Protein AF-A0A7V5DCH0-F1 (afdb_monomer)

Radius of gyration: 16.65 Å; Cα contacts (8 Å, |Δi|>4): 60; chains: 1; bounding box: 46×14×52 Å

Nearest PDB structures (foldseek):
  2v6y-assembly1_A  TM=8.852E-01  e=2.722E-02  Saccharolobus solfataricus
  2w2u-assembly1_A  TM=8.962E-01  e=5.473E-02  Sulfolobus acidocaldarius
  2w2u-assembly2_B  TM=8.951E-01  e=6.149E-02  Sulfolobus acidocaldarius
  4zey-assembly1_A  TM=8.28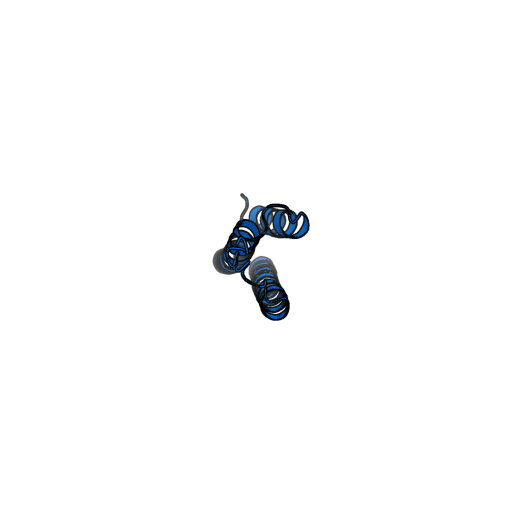3E-01  e=3.737E-01  Homo sapiens
  8uc6-assembly2_B  TM=8.506E-01  e=1.907E+00  Homo sapiens

Structure (mmCIF, N/CA/C/O backbone):
data_AF-A0A7V5DCH0-F1
#
_entry.id   AF-A0A7V5DCH0-F1
#
loop_
_atom_site.group_PDB
_atom_site.id
_atom_site.type_symbol
_atom_site.label_atom_id
_atom_site.label_alt_id
_atom_site.label_co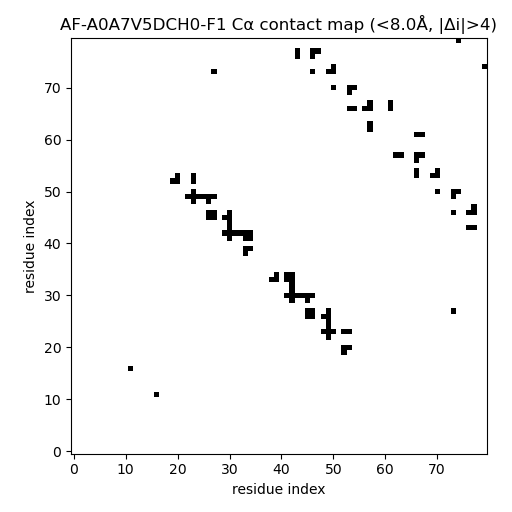mp_id
_atom_site.label_asym_id
_atom_site.label_entity_id
_atom_site.label_seq_id
_atom_site.pdbx_PDB_ins_code
_atom_site.Cartn_x
_atom_site.Cartn_y
_atom_site.Cartn_z
_atom_site.occupancy
_atom_site.B_iso_or_equiv
_atom_site.auth_seq_id
_atom_site.auth_comp_id
_atom_site.auth_asym_id
_atom_site.auth_atom_id
_atom_site.pdbx_PDB_model_num
ATOM 1 N N . MET A 1 1 ? 33.670 9.467 -38.717 1.00 44.53 1 MET A N 1
ATOM 2 C CA . MET A 1 1 ? 33.576 8.438 -37.656 1.00 44.53 1 MET A CA 1
ATOM 3 C C . MET A 1 1 ? 32.266 8.629 -36.899 1.00 44.53 1 MET A C 1
ATOM 5 O O . MET A 1 1 ? 32.090 9.666 -36.280 1.00 44.53 1 MET A O 1
ATOM 9 N N . ARG A 1 2 ? 31.322 7.683 -36.985 1.00 55.09 2 ARG A N 1
ATOM 10 C CA . ARG A 1 2 ? 30.143 7.627 -36.103 1.00 55.09 2 ARG A CA 1
ATOM 11 C C . ARG A 1 2 ? 30.382 6.531 -35.066 1.00 55.09 2 ARG A C 1
ATOM 13 O O . ARG A 1 2 ? 30.598 5.389 -35.460 1.00 55.09 2 ARG A O 1
ATOM 20 N N . ARG A 1 3 ? 30.304 6.861 -33.777 1.00 45.09 3 ARG A N 1
ATOM 21 C CA . ARG A 1 3 ? 29.797 5.961 -32.729 1.00 45.09 3 ARG A CA 1
ATOM 22 C C . ARG A 1 3 ? 29.394 6.804 -31.514 1.00 45.09 3 ARG A C 1
ATOM 24 O O . ARG A 1 3 ? 30.234 7.445 -30.906 1.00 45.09 3 ARG A O 1
ATOM 31 N N . VAL A 1 4 ? 28.098 7.101 -31.438 1.00 48.62 4 VAL A N 1
ATOM 32 C CA . VAL A 1 4 ? 27.116 6.502 -30.510 1.00 48.62 4 VAL A CA 1
ATOM 33 C C . VAL A 1 4 ? 27.119 7.268 -29.192 1.00 48.62 4 VAL A C 1
ATOM 35 O O . VAL A 1 4 ? 28.008 7.120 -28.359 1.00 48.62 4 VAL A O 1
ATOM 38 N N . GLY A 1 5 ? 26.099 8.119 -29.048 1.00 43.12 5 GLY A N 1
ATOM 39 C CA . GLY A 1 5 ? 25.758 8.740 -27.782 1.00 43.12 5 GLY A CA 1
ATOM 40 C C . GLY A 1 5 ? 25.532 7.654 -26.741 1.00 43.12 5 GLY A C 1
ATOM 41 O O . GLY A 1 5 ? 24.841 6.667 -26.992 1.00 43.12 5 GLY A O 1
ATOM 42 N N . ARG A 1 6 ? 26.142 7.831 -25.572 1.00 52.62 6 ARG A N 1
ATOM 43 C CA . ARG A 1 6 ? 25.762 7.095 -24.372 1.00 52.62 6 ARG A CA 1
ATOM 44 C C . ARG A 1 6 ? 24.349 7.531 -23.996 1.00 52.62 6 ARG A C 1
ATOM 46 O O . ARG A 1 6 ? 24.164 8.424 -23.177 1.00 52.62 6 ARG A O 1
ATOM 53 N N . SER A 1 7 ? 23.354 6.894 -24.598 1.00 44.16 7 SER A N 1
ATOM 54 C CA . SER A 1 7 ? 22.026 6.771 -24.011 1.00 44.16 7 SER A CA 1
ATOM 55 C C . SER A 1 7 ? 22.183 5.853 -22.802 1.00 44.16 7 SER A C 1
ATOM 57 O O . SER A 1 7 ? 22.007 4.641 -22.892 1.00 44.16 7 SER A O 1
ATOM 59 N N . GLY A 1 8 ? 22.640 6.427 -21.689 1.00 41.66 8 GLY A N 1
ATOM 60 C CA . GLY A 1 8 ? 22.608 5.772 -20.394 1.00 41.66 8 GLY A CA 1
ATOM 61 C C . GLY A 1 8 ? 21.151 5.638 -19.989 1.00 41.66 8 GLY A C 1
ATOM 62 O O . GLY A 1 8 ? 20.606 6.523 -19.340 1.00 41.66 8 GLY A O 1
ATOM 63 N N . PHE A 1 9 ? 20.499 4.562 -20.422 1.00 54.09 9 PHE A N 1
ATOM 64 C CA . PHE A 1 9 ? 19.277 4.118 -19.774 1.00 54.09 9 PHE A CA 1
ATOM 65 C C . PHE A 1 9 ? 19.628 3.907 -18.297 1.00 54.09 9 PHE A C 1
ATOM 67 O O . PHE A 1 9 ? 20.594 3.185 -18.028 1.00 54.09 9 PHE A O 1
ATOM 74 N N . PRO A 1 10 ? 18.931 4.539 -17.337 1.00 52.09 10 PRO A N 1
ATOM 75 C CA . PRO A 1 10 ? 19.153 4.215 -15.941 1.00 52.09 10 PRO A CA 1
ATOM 76 C C . PRO A 1 10 ? 18.825 2.732 -15.790 1.00 52.09 10 PRO A C 1
ATOM 78 O O . PRO A 1 10 ? 17.693 2.311 -16.036 1.00 52.09 10 PRO A O 1
ATOM 81 N N . ALA A 1 11 ? 19.843 1.930 -15.482 1.00 49.88 11 ALA A N 1
ATOM 82 C CA . ALA A 1 11 ? 19.663 0.528 -15.166 1.00 49.88 11 ALA A CA 1
ATOM 83 C C . ALA A 1 11 ? 18.701 0.474 -13.977 1.00 49.88 11 ALA A C 1
ATOM 85 O O . ALA A 1 11 ? 19.048 0.878 -12.867 1.00 49.88 11 ALA A O 1
ATOM 86 N N . LYS A 1 12 ? 17.457 0.069 -14.242 1.00 60.84 12 LYS A N 1
ATOM 87 C CA . LYS A 1 12 ? 16.445 -0.154 -13.216 1.00 60.84 12 LYS A CA 1
ATOM 88 C C . LYS A 1 12 ? 17.006 -1.226 -12.304 1.00 60.84 12 LYS A C 1
ATOM 90 O O . LYS A 1 12 ? 17.166 -2.358 -12.744 1.00 60.84 12 LYS A O 1
ATOM 95 N N . ASN A 1 13 ? 17.412 -0.843 -11.099 1.00 63.91 13 ASN A N 1
ATOM 96 C CA . ASN A 1 13 ? 18.070 -1.761 -10.187 1.00 63.91 13 ASN A CA 1
ATOM 97 C C . ASN A 1 13 ? 16.977 -2.672 -9.600 1.00 63.91 13 ASN A C 1
ATOM 99 O O . ASN A 1 13 ? 16.172 -2.187 -8.799 1.00 63.91 13 ASN A O 1
ATOM 103 N N . PRO A 1 14 ? 16.878 -3.946 -10.017 1.00 61.72 14 PRO A N 1
ATOM 104 C CA . PRO A 1 14 ? 15.717 -4.785 -9.710 1.00 61.72 14 PRO A CA 1
ATOM 105 C C . PRO A 1 14 ? 15.583 -5.058 -8.205 1.00 61.72 14 PRO A C 1
ATOM 107 O O . PRO A 1 14 ? 14.473 -5.184 -7.683 1.00 61.72 14 PRO A O 1
ATOM 110 N N . ASP A 1 15 ? 16.700 -5.032 -7.478 1.00 68.38 15 ASP A N 1
ATOM 111 C CA . ASP A 1 15 ? 16.724 -5.108 -6.017 1.00 68.38 15 ASP A CA 1
ATOM 112 C C . ASP A 1 15 ? 16.042 -3.889 -5.380 1.00 68.38 15 ASP A C 1
ATOM 114 O O . ASP A 1 15 ? 15.250 -4.024 -4.454 1.00 68.38 15 ASP A O 1
ATOM 118 N N . SER A 1 16 ? 16.256 -2.688 -5.925 1.00 77.50 16 SER A N 1
ATOM 119 C CA . SER A 1 16 ? 15.572 -1.481 -5.448 1.00 77.50 16 SER A CA 1
ATOM 120 C C . SER A 1 16 ? 14.077 -1.511 -5.776 1.00 77.50 16 SER A C 1
ATOM 122 O O . SER A 1 16 ? 13.260 -1.136 -4.935 1.00 77.50 16 SER A O 1
ATOM 124 N N . GLU A 1 17 ? 13.695 -2.016 -6.953 1.00 76.31 17 GLU A N 1
ATOM 125 C CA . GLU A 1 17 ? 12.282 -2.131 -7.332 1.00 76.31 17 GLU A CA 1
ATOM 126 C C . GLU A 1 17 ? 11.518 -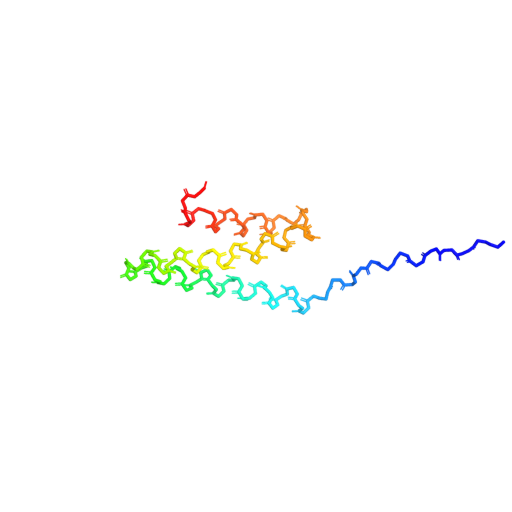3.143 -6.469 1.00 76.31 17 GLU A C 1
ATOM 128 O O . GLU A 1 17 ? 10.373 -2.887 -6.082 1.00 76.31 17 GLU A O 1
ATOM 133 N N . SER A 1 18 ? 12.136 -4.286 -6.161 1.00 84.38 18 SER A N 1
ATOM 134 C CA . SER A 1 18 ? 11.540 -5.303 -5.290 1.00 84.38 18 SER A CA 1
ATOM 135 C C . SER A 1 18 ? 11.414 -4.811 -3.846 1.00 84.38 18 SER A C 1
ATOM 137 O O . SER A 1 18 ? 10.351 -4.986 -3.245 1.00 84.38 18 SER A O 1
ATOM 139 N N . LEU A 1 19 ? 12.423 -4.102 -3.325 1.00 89.19 19 LEU A N 1
ATOM 140 C CA . LEU A 1 19 ? 12.375 -3.470 -2.003 1.00 89.19 19 LEU A CA 1
ATOM 141 C C . LEU A 1 19 ? 11.273 -2.410 -1.905 1.00 89.19 19 LEU A C 1
ATOM 143 O O . LEU A 1 19 ? 10.487 -2.431 -0.959 1.00 89.19 19 LEU A O 1
ATOM 147 N N . GLN A 1 20 ? 11.155 -1.523 -2.898 1.00 91.56 20 GLN A N 1
ATOM 148 C CA . GLN A 1 20 ? 10.084 -0.521 -2.921 1.00 91.56 20 GLN A CA 1
ATOM 149 C C . GLN A 1 20 ? 8.700 -1.172 -2.988 1.00 91.56 20 GLN A C 1
ATOM 151 O O . GLN A 1 20 ? 7.777 -0.724 -2.308 1.00 91.56 20 GLN A O 1
ATOM 156 N N . ARG A 1 21 ? 8.544 -2.258 -3.763 1.00 90.56 21 ARG A N 1
ATOM 157 C CA . ARG A 1 21 ? 7.284 -3.014 -3.782 1.00 90.56 21 ARG A CA 1
ATOM 158 C C . ARG A 1 21 ? 6.972 -3.620 -2.419 1.00 90.56 21 ARG A C 1
ATOM 160 O O . ARG A 1 21 ? 5.840 -3.517 -1.958 1.00 90.56 21 ARG A O 1
ATOM 167 N N . GLY A 1 22 ? 7.962 -4.249 -1.791 1.00 95.62 22 GLY A N 1
ATOM 168 C CA . GLY A 1 22 ? 7.818 -4.831 -0.459 1.00 95.62 22 GLY A CA 1
ATOM 169 C C . GLY A 1 22 ? 7.387 -3.790 0.572 1.00 95.62 22 GLY A C 1
ATOM 170 O O . GLY A 1 22 ? 6.468 -4.048 1.350 1.00 95.62 22 GLY A O 1
ATOM 171 N N . LEU A 1 23 ? 7.979 -2.593 0.523 1.00 96.56 23 LEU A N 1
ATOM 172 C CA . LEU A 1 23 ? 7.609 -1.475 1.389 1.00 96.56 23 LEU A CA 1
ATOM 173 C C . LEU A 1 23 ? 6.163 -1.015 1.150 1.00 96.56 23 LEU A C 1
ATOM 175 O O . LEU A 1 23 ? 5.395 -0.922 2.103 1.00 96.56 23 LEU A O 1
ATOM 179 N N . ALA A 1 24 ? 5.764 -0.803 -0.107 1.00 97.50 24 ALA A N 1
ATOM 180 C CA . ALA A 1 24 ? 4.398 -0.395 -0.443 1.00 97.50 24 ALA A CA 1
ATOM 181 C C . ALA A 1 24 ? 3.349 -1.427 0.007 1.00 97.50 24 ALA A C 1
ATOM 183 O O . ALA A 1 24 ? 2.334 -1.071 0.600 1.00 97.50 24 ALA A O 1
ATOM 184 N N . ILE A 1 25 ? 3.621 -2.722 -0.191 1.00 97.44 25 ILE A N 1
ATOM 185 C CA . ILE A 1 25 ? 2.745 -3.802 0.290 1.00 97.44 25 ILE A CA 1
ATOM 186 C C . ILE A 1 25 ? 2.679 -3.821 1.820 1.00 97.44 25 ILE A C 1
ATOM 188 O O . ILE A 1 25 ? 1.629 -4.124 2.383 1.00 97.44 25 ILE A O 1
ATOM 192 N N . SER A 1 26 ? 3.785 -3.521 2.501 1.00 98.38 26 SER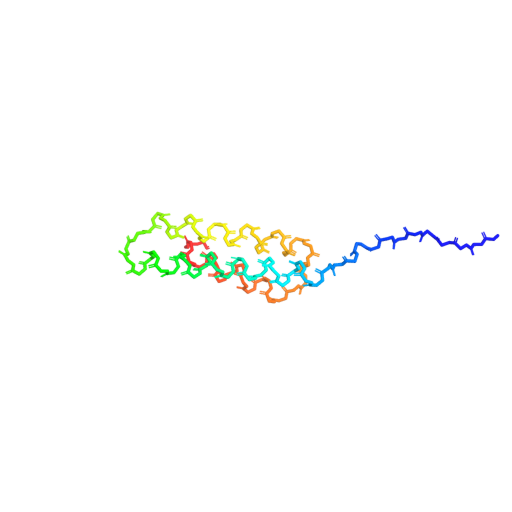 A N 1
ATOM 193 C CA . SER A 1 26 ? 3.815 -3.473 3.966 1.00 98.38 26 SER A CA 1
ATOM 194 C C . SER A 1 26 ? 2.931 -2.344 4.493 1.00 98.38 26 SER A C 1
ATOM 196 O O . SER A 1 26 ? 2.127 -2.585 5.388 1.00 98.38 26 SER A O 1
ATOM 198 N N . TRP A 1 27 ? 2.995 -1.162 3.875 1.00 98.62 27 TRP A N 1
ATOM 199 C CA . TRP A 1 27 ? 2.079 -0.060 4.171 1.00 98.62 27 TRP A CA 1
ATOM 200 C C . TRP A 1 27 ? 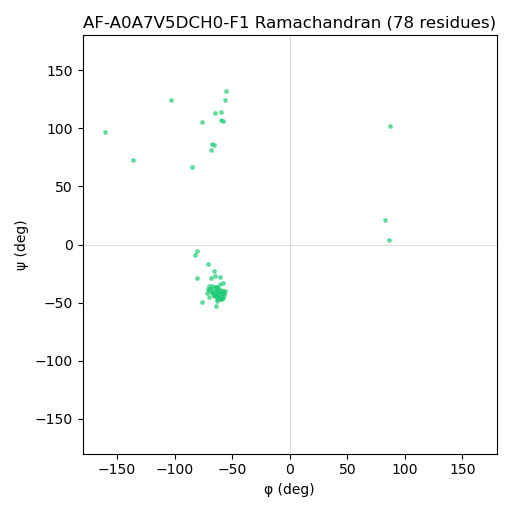0.619 -0.418 3.892 1.00 98.62 27 TRP A C 1
ATOM 202 O O . TRP A 1 27 ? -0.228 -0.214 4.755 1.00 98.62 27 TRP A O 1
ATOM 212 N N . LEU A 1 28 ? 0.324 -1.040 2.747 1.00 98.19 28 LEU A N 1
ATOM 213 C CA . LEU A 1 28 ? -1.034 -1.479 2.415 1.00 98.19 28 LEU A CA 1
ATOM 214 C C . LEU A 1 28 ? -1.604 -2.430 3.481 1.00 98.19 28 LEU A C 1
ATOM 216 O O . LEU A 1 28 ? -2.746 -2.281 3.905 1.00 98.19 28 LEU A O 1
ATOM 220 N N . LYS A 1 29 ? -0.790 -3.385 3.950 1.00 98.44 29 LYS A N 1
ATOM 221 C CA . LYS A 1 29 ? -1.180 -4.336 5.001 1.00 98.44 29 LYS A CA 1
ATOM 222 C C . LYS A 1 29 ? -1.373 -3.675 6.363 1.00 98.44 29 LYS A C 1
ATOM 224 O O . LYS A 1 29 ? -2.250 -4.113 7.099 1.00 98.44 29 LYS A O 1
ATOM 229 N N . LEU A 1 30 ? -0.566 -2.669 6.703 1.00 98.69 30 LEU A N 1
ATOM 230 C CA . LEU A 1 30 ? -0.767 -1.877 7.919 1.00 98.69 30 LEU A CA 1
ATOM 231 C C . LEU A 1 30 ? -2.079 -1.097 7.839 1.00 98.69 30 LEU A C 1
ATOM 233 O O . LEU A 1 30 ? -2.853 -1.138 8.786 1.00 98.69 30 LEU A O 1
ATOM 237 N N . GLY A 1 31 ? -2.386 -0.486 6.692 1.00 98.56 31 GLY A N 1
ATOM 238 C CA . GLY A 1 31 ? -3.671 0.181 6.501 1.00 98.56 31 GLY A CA 1
ATOM 239 C C . GLY A 1 31 ? -4.854 -0.783 6.610 1.00 98.56 31 GLY A C 1
ATOM 240 O O . GLY A 1 31 ? -5.785 -0.536 7.367 1.00 98.56 31 GLY A O 1
ATOM 241 N N . ASP A 1 32 ? -4.767 -1.949 5.961 1.00 98.56 32 ASP A N 1
ATOM 242 C CA . ASP A 1 32 ? -5.780 -3.009 6.079 1.00 98.56 32 ASP A CA 1
ATOM 243 C C . ASP A 1 32 ? -5.930 -3.527 7.528 1.00 98.56 32 ASP A C 1
ATOM 245 O O . ASP A 1 32 ? -6.995 -4.024 7.895 1.00 98.56 32 ASP A O 1
ATOM 249 N N . LEU A 1 33 ? -4.878 -3.452 8.352 1.00 98.69 33 LEU A N 1
ATOM 250 C CA . LEU A 1 33 ? -4.913 -3.838 9.763 1.00 98.69 33 LEU A CA 1
ATOM 251 C C . LEU A 1 33 ? -5.607 -2.774 10.624 1.00 98.69 33 LEU A C 1
ATOM 253 O O . LEU A 1 33 ? -6.512 -3.120 11.382 1.00 98.69 33 LEU A O 1
ATOM 257 N N . GLU A 1 34 ? -5.224 -1.505 10.488 1.00 98.62 34 GLU A N 1
ATOM 258 C CA . GLU A 1 34 ? -5.860 -0.381 11.193 1.00 98.62 34 GLU A CA 1
ATOM 259 C C . GLU A 1 34 ? -7.347 -0.267 10.831 1.00 98.62 34 GLU A C 1
ATOM 261 O O . GLU A 1 34 ? -8.197 -0.092 11.705 1.00 98.62 34 GLU A O 1
ATOM 266 N N . ASP A 1 35 ? -7.689 -0.493 9.559 1.00 98.31 35 ASP A N 1
ATOM 267 C CA . ASP A 1 35 ? -9.070 -0.492 9.078 1.00 98.31 35 ASP A CA 1
ATOM 268 C C . ASP A 1 35 ? -9.940 -1.532 9.796 1.00 98.31 35 ASP A C 1
ATOM 270 O O . ASP A 1 35 ? -11.075 -1.245 10.189 1.00 98.31 35 ASP A O 1
ATOM 274 N N . ARG A 1 36 ? -9.381 -2.731 10.021 1.00 98.31 36 ARG A N 1
ATOM 275 C CA . ARG A 1 36 ? -10.031 -3.817 10.772 1.00 98.31 36 ARG A CA 1
ATOM 276 C C . ARG A 1 36 ? -10.183 -3.497 12.254 1.00 98.31 36 ARG A C 1
ATOM 278 O O . ARG A 1 36 ? -11.123 -3.995 12.869 1.00 98.31 36 ARG A O 1
ATOM 285 N N . PHE A 1 37 ? -9.286 -2.691 12.818 1.00 98.19 37 PHE A N 1
ATOM 286 C CA . PHE A 1 37 ? -9.405 -2.183 14.185 1.00 98.19 37 PHE A CA 1
ATOM 287 C C . PHE A 1 37 ? -10.344 -0.973 14.301 1.00 98.19 37 PHE A C 1
ATOM 289 O O . PHE A 1 37 ? -10.660 -0.565 15.414 1.00 98.19 37 PHE A O 1
ATOM 296 N N . GLY A 1 38 ? -10.847 -0.445 13.180 1.00 98.12 38 GLY A N 1
ATOM 297 C CA . GLY A 1 38 ? -11.734 0.719 13.148 1.00 98.12 38 GLY A CA 1
ATOM 298 C C . GLY A 1 38 ? -10.999 2.063 13.119 1.00 98.12 38 GLY A C 1
ATOM 299 O O . GLY A 1 38 ? -11.647 3.107 13.101 1.00 98.12 38 GLY A O 1
ATOM 300 N N . GLU A 1 39 ? -9.670 2.054 13.044 1.00 98.50 39 GLU A N 1
ATOM 301 C CA . GLU A 1 39 ? -8.810 3.239 13.033 1.00 98.50 39 GLU A CA 1
ATOM 302 C C . GLU A 1 39 ? -8.675 3.796 11.604 1.00 98.50 39 GLU A C 1
ATOM 304 O O . GLU A 1 39 ? -7.612 3.749 10.982 1.00 98.50 39 GLU A O 1
ATOM 309 N N . LYS A 1 40 ? -9.785 4.302 11.051 1.00 97.69 40 LYS A N 1
ATOM 310 C CA . LYS A 1 40 ? -9.885 4.703 9.633 1.00 97.69 40 LYS A CA 1
ATOM 311 C C . LYS A 1 40 ? -8.863 5.765 9.217 1.00 97.69 40 LYS A C 1
ATOM 313 O O . LYS A 1 40 ? -8.283 5.644 8.146 1.00 97.69 40 LYS A O 1
ATOM 318 N N . GLU A 1 41 ? -8.596 6.754 10.069 1.00 98.06 41 GLU A N 1
ATOM 319 C CA . GLU A 1 41 ? -7.619 7.816 9.779 1.00 98.06 41 GLU A CA 1
ATOM 320 C C . GLU A 1 41 ? -6.197 7.252 9.627 1.00 98.06 41 GLU A C 1
ATOM 322 O O . GLU A 1 41 ? -5.495 7.563 8.666 1.00 98.06 41 GLU A O 1
ATOM 327 N N . LYS A 1 42 ? -5.791 6.337 10.517 1.00 98.25 42 LYS A N 1
ATOM 328 C CA . LYS A 1 42 ? -4.486 5.664 10.411 1.00 98.25 42 LYS A CA 1
ATOM 329 C C . LYS A 1 42 ? -4.415 4.760 9.185 1.00 98.25 42 LYS A C 1
ATOM 331 O O . LYS A 1 42 ? -3.369 4.674 8.541 1.00 98.25 42 LYS A O 1
ATOM 336 N N . ALA A 1 43 ? -5.519 4.086 8.859 1.00 98.69 43 ALA A N 1
ATOM 337 C CA . ALA A 1 43 ? -5.598 3.261 7.663 1.00 98.69 43 ALA A CA 1
ATOM 338 C C . ALA A 1 43 ? -5.361 4.089 6.394 1.00 98.69 43 ALA A C 1
ATOM 340 O O . ALA A 1 43 ? -4.535 3.720 5.556 1.00 98.69 43 ALA A O 1
ATOM 341 N N . GLU A 1 44 ? -6.026 5.240 6.305 1.00 98.56 44 GLU A N 1
ATOM 342 C CA . GLU A 1 44 ? -5.896 6.201 5.213 1.00 98.56 44 GLU A CA 1
ATOM 343 C C . GLU A 1 44 ? -4.455 6.704 5.063 1.00 98.56 44 GLU A C 1
ATOM 345 O O . GLU A 1 44 ? -3.907 6.683 3.956 1.00 98.56 44 GLU A O 1
ATOM 350 N N . ASP A 1 45 ? -3.801 7.066 6.169 1.00 98.62 45 ASP A N 1
ATOM 351 C CA . ASP A 1 45 ? -2.397 7.486 6.164 1.00 98.62 45 ASP A CA 1
ATOM 352 C C . ASP A 1 45 ? -1.477 6.400 5.593 1.00 98.62 45 ASP A C 1
ATOM 354 O O . ASP A 1 45 ? -0.646 6.676 4.719 1.00 98.62 45 ASP A O 1
ATOM 358 N N . TYR A 1 46 ? -1.644 5.147 6.023 1.00 98.81 46 TYR A N 1
ATOM 359 C CA . TYR A 1 46 ? -0.841 4.035 5.517 1.00 98.81 46 TYR A CA 1
ATOM 360 C C . TYR A 1 46 ? -1.125 3.711 4.050 1.00 98.81 46 TYR A C 1
ATOM 362 O O . TYR A 1 46 ? -0.186 3.497 3.274 1.00 98.81 46 TYR A O 1
ATOM 370 N N . TRP A 1 47 ? -2.386 3.724 3.623 1.00 98.69 47 TRP A N 1
ATOM 371 C CA . TRP A 1 47 ? -2.724 3.530 2.214 1.00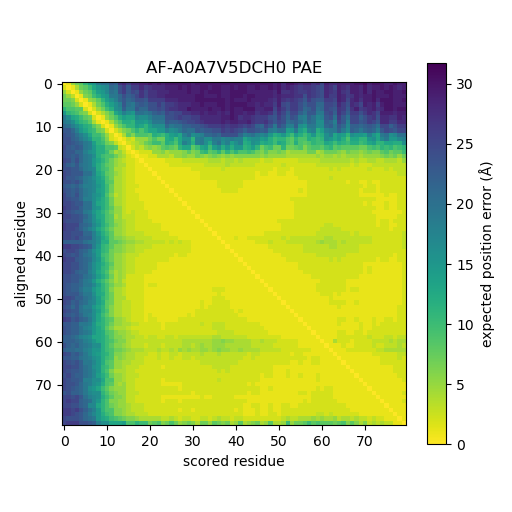 98.69 47 TRP A CA 1
ATOM 372 C C . TRP A 1 47 ? -2.158 4.643 1.328 1.00 98.69 47 TRP A C 1
ATOM 374 O O . TRP A 1 47 ? -1.651 4.341 0.246 1.00 98.69 47 TRP A O 1
ATOM 384 N N . ARG A 1 48 ? -2.121 5.899 1.795 1.00 98.69 48 ARG A N 1
ATOM 385 C CA . ARG A 1 48 ? -1.454 6.998 1.072 1.00 98.69 48 ARG A CA 1
ATOM 386 C C . ARG A 1 48 ? 0.048 6.781 0.913 1.00 98.69 48 ARG A C 1
ATOM 388 O O . ARG A 1 48 ? 0.578 7.037 -0.169 1.00 98.69 48 ARG A O 1
ATOM 395 N N . GLN A 1 49 ? 0.735 6.268 1.938 1.00 98.62 49 GLN A N 1
ATOM 396 C CA . GLN A 1 49 ? 2.159 5.918 1.816 1.00 98.62 49 GLN A CA 1
ATOM 397 C C . GLN A 1 49 ? 2.384 4.812 0.772 1.00 98.62 49 GLN A C 1
ATOM 399 O O . GLN A 1 49 ? 3.323 4.891 -0.024 1.00 98.62 49 GLN A O 1
ATOM 404 N N . ALA A 1 50 ? 1.513 3.797 0.736 1.00 98.50 50 ALA A N 1
ATOM 405 C CA . ALA A 1 50 ? 1.565 2.752 -0.287 1.00 98.50 50 ALA A CA 1
ATOM 406 C C . ALA A 1 50 ? 1.321 3.321 -1.696 1.00 98.50 50 ALA A C 1
ATOM 408 O O . ALA A 1 50 ? 2.096 3.038 -2.616 1.00 98.50 50 ALA A O 1
ATOM 409 N N . LEU A 1 51 ? 0.285 4.155 -1.849 1.00 98.50 51 LEU A N 1
ATOM 410 C CA . LEU A 1 51 ? -0.107 4.758 -3.122 1.00 98.50 51 LEU A CA 1
ATOM 411 C C . LEU A 1 51 ? 1.022 5.610 -3.707 1.00 98.50 51 LEU A C 1
ATOM 413 O O . LEU A 1 51 ? 1.385 5.412 -4.864 1.00 98.50 51 LEU A O 1
ATOM 417 N N . ALA A 1 52 ? 1.646 6.470 -2.897 1.00 98.19 52 ALA A N 1
ATOM 418 C CA . ALA A 1 52 ? 2.744 7.328 -3.339 1.00 98.19 52 ALA A CA 1
ATOM 419 C C . ALA A 1 52 ? 3.915 6.525 -3.940 1.00 98.19 52 ALA A C 1
ATOM 421 O O . ALA A 1 52 ? 4.485 6.908 -4.965 1.00 98.19 52 ALA A O 1
ATOM 422 N N . ILE A 1 53 ? 4.257 5.375 -3.345 1.00 96.62 53 ILE A N 1
ATOM 423 C CA . ILE A 1 53 ? 5.315 4.499 -3.869 1.00 96.62 53 ILE A CA 1
ATOM 424 C C . ILE A 1 53 ? 4.873 3.837 -5.180 1.00 96.62 53 ILE A C 1
ATOM 426 O O . ILE A 1 53 ? 5.655 3.783 -6.135 1.00 96.62 53 ILE A O 1
ATOM 430 N N . PHE A 1 54 ? 3.645 3.317 -5.248 1.00 97.62 54 PHE A N 1
ATOM 431 C CA . PHE A 1 54 ? 3.146 2.680 -6.466 1.00 97.62 54 PHE A CA 1
ATOM 432 C C . PHE A 1 54 ? 3.030 3.668 -7.633 1.00 97.62 54 PHE A C 1
ATOM 434 O O . PHE A 1 54 ? 3.459 3.332 -8.738 1.00 97.62 54 PHE A O 1
ATOM 441 N N . GLU A 1 55 ? 2.555 4.891 -7.394 1.00 97.19 55 GLU A N 1
ATOM 442 C CA . GLU A 1 55 ? 2.462 5.949 -8.406 1.00 97.1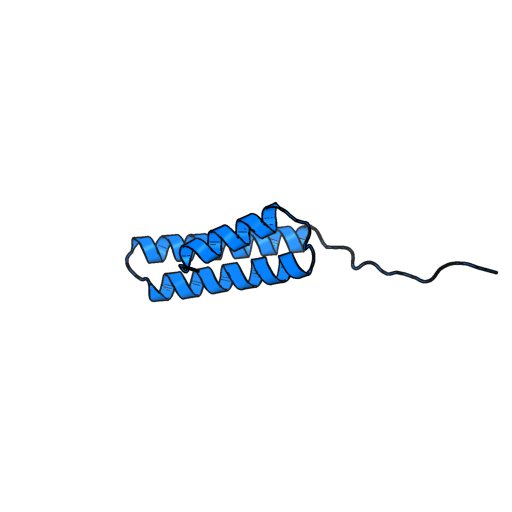9 55 GLU A CA 1
ATOM 443 C C . GLU A 1 55 ? 3.841 6.402 -8.895 1.00 97.19 55 GLU A C 1
ATOM 445 O O . GLU A 1 55 ? 4.065 6.485 -10.105 1.00 97.19 55 GLU A O 1
ATOM 450 N N . ALA A 1 56 ? 4.806 6.599 -7.988 1.00 95.38 56 ALA A N 1
ATOM 451 C CA . ALA A 1 56 ? 6.181 6.932 -8.366 1.00 95.38 56 ALA A CA 1
ATOM 452 C C . ALA A 1 56 ? 6.804 5.847 -9.263 1.00 95.38 56 ALA A C 1
ATOM 454 O O . ALA A 1 56 ? 7.472 6.143 -10.258 1.00 95.38 56 ALA A O 1
ATOM 455 N N . ARG A 1 57 ? 6.546 4.570 -8.960 1.00 93.69 57 ARG A N 1
ATOM 456 C CA . ARG A 1 57 ? 7.016 3.445 -9.781 1.00 93.69 57 ARG A CA 1
ATOM 457 C C . ARG A 1 57 ? 6.273 3.348 -11.107 1.00 93.69 57 ARG A C 1
ATOM 459 O O . ARG A 1 57 ? 6.899 3.044 -12.124 1.00 93.69 57 ARG A O 1
ATOM 466 N N . LEU A 1 58 ? 4.968 3.613 -11.121 1.00 95.06 58 LEU A N 1
ATOM 467 C CA . LEU A 1 58 ? 4.168 3.622 -12.342 1.00 95.06 58 LEU A CA 1
ATOM 468 C C . LEU A 1 58 ? 4.628 4.739 -13.287 1.00 95.06 58 LEU A C 1
ATOM 470 O O . LEU A 1 58 ? 4.730 4.497 -14.484 1.00 95.06 58 LEU A O 1
ATOM 474 N N . ALA A 1 59 ? 5.022 5.905 -12.769 1.00 94.06 59 ALA A N 1
ATOM 475 C CA . ALA A 1 59 ? 5.616 6.974 -13.575 1.00 94.06 59 ALA A CA 1
ATOM 476 C C . ALA A 1 59 ? 6.924 6.537 -14.273 1.00 94.06 59 ALA A C 1
ATOM 478 O O . ALA A 1 59 ? 7.191 6.938 -15.405 1.00 94.06 59 ALA A O 1
ATOM 479 N N . ILE A 1 60 ? 7.718 5.667 -13.635 1.00 91.56 60 ILE A N 1
ATOM 480 C CA . ILE A 1 60 ? 8.958 5.098 -14.198 1.00 91.56 60 ILE A CA 1
ATOM 481 C C . ILE A 1 60 ? 8.670 3.922 -15.153 1.00 91.56 60 ILE A C 1
ATOM 483 O O . ILE A 1 60 ? 9.461 3.634 -16.062 1.00 91.56 60 ILE A O 1
ATOM 487 N N . ASN A 1 61 ? 7.571 3.191 -14.948 1.00 90.62 61 ASN A N 1
ATOM 488 C CA . ASN A 1 61 ? 7.154 2.076 -15.801 1.00 90.62 61 ASN A CA 1
ATOM 489 C C . ASN A 1 61 ? 5.643 2.093 -16.119 1.00 90.62 61 ASN A C 1
ATOM 491 O O . ASN A 1 61 ? 4.910 1.225 -15.632 1.00 90.62 61 ASN A O 1
ATOM 495 N N . PRO A 1 62 ? 5.172 3.017 -16.980 1.00 92.62 62 PRO A N 1
ATOM 496 C CA . PRO A 1 62 ? 3.734 3.232 -17.196 1.00 92.62 62 PRO A CA 1
ATOM 497 C C . PRO A 1 62 ? 3.006 2.048 -17.840 1.00 92.62 62 PRO A C 1
ATOM 499 O O . PRO A 1 62 ? 1.793 1.903 -17.711 1.00 92.62 62 PRO A O 1
ATOM 502 N N . LEU A 1 63 ? 3.741 1.183 -18.545 1.00 95.38 63 LEU A N 1
ATOM 503 C CA . LEU A 1 63 ? 3.175 0.024 -19.239 1.00 95.38 63 LEU A CA 1
ATOM 504 C C . LEU A 1 63 ? 2.964 -1.184 -18.315 1.00 95.38 63 LEU A C 1
ATOM 506 O O . LEU A 1 63 ? 2.314 -2.151 -18.714 1.00 95.38 63 LEU A O 1
ATOM 510 N N . SER A 1 64 ? 3.470 -1.135 -17.080 1.00 94.81 64 SER A N 1
ATOM 511 C CA . SER A 1 64 ? 3.303 -2.217 -16.111 1.00 94.81 64 SER A CA 1
ATOM 512 C C . SER A 1 64 ? 1.835 -2.382 -15.722 1.00 94.81 64 SER A C 1
ATOM 514 O O . SER A 1 64 ? 1.238 -1.514 -15.085 1.00 94.81 64 SER A O 1
ATOM 516 N N . VAL A 1 65 ? 1.245 -3.517 -16.099 1.00 96.50 65 VAL A N 1
ATOM 517 C CA . VAL A 1 65 ? -0.114 -3.892 -15.679 1.00 96.50 65 VAL A CA 1
ATOM 518 C C . VAL A 1 65 ? -0.161 -4.084 -14.164 1.00 96.50 65 VAL A C 1
ATOM 520 O O . VAL A 1 65 ? -1.028 -3.511 -13.518 1.00 96.50 65 VAL A O 1
ATOM 523 N N . GLN A 1 66 ? 0.838 -4.761 -13.587 1.00 94.38 66 GLN A N 1
ATOM 524 C CA . GLN A 1 66 ? 0.913 -4.993 -12.141 1.00 94.38 66 GLN A CA 1
ATOM 525 C C . GLN A 1 66 ? 0.905 -3.690 -11.335 1.00 94.38 66 GLN A C 1
ATOM 527 O O . GLN A 1 66 ? 0.244 -3.613 -10.309 1.00 94.38 66 GLN A O 1
ATOM 532 N N . LEU A 1 67 ? 1.633 -2.658 -11.780 1.00 95.75 67 LEU A N 1
ATOM 533 C CA . LEU A 1 67 ? 1.651 -1.379 -11.063 1.00 95.75 67 LEU A CA 1
ATOM 534 C C . LEU A 1 67 ? 0.316 -0.645 -11.180 1.00 95.75 67 LEU A C 1
ATOM 536 O O . LEU A 1 67 ? -0.108 -0.026 -10.213 1.00 95.75 67 LEU A O 1
ATOM 540 N N . ARG A 1 68 ? -0.364 -0.737 -12.330 1.00 97.38 68 ARG A N 1
ATOM 541 C CA . ARG A 1 68 ? -1.721 -0.192 -12.472 1.00 97.38 68 ARG A CA 1
ATOM 542 C C . ARG A 1 68 ? -2.698 -0.894 -11.534 1.00 97.38 68 ARG A C 1
ATOM 544 O O . ARG A 1 68 ? -3.457 -0.221 -10.854 1.00 97.38 68 ARG A O 1
ATOM 551 N N . GLU A 1 69 ? -2.635 -2.218 -11.443 1.00 97.44 69 GLU A N 1
ATOM 552 C CA . GLU A 1 69 ? -3.463 -2.989 -10.510 1.00 97.44 69 GLU A CA 1
ATOM 553 C C . GLU A 1 69 ? -3.152 -2.662 -9.044 1.00 97.44 69 GLU A C 1
ATOM 555 O O . GLU A 1 69 ? -4.081 -2.477 -8.261 1.00 97.44 69 GLU A O 1
ATOM 560 N N . ASP A 1 70 ? -1.870 -2.545 -8.679 1.00 97.00 70 ASP A N 1
ATOM 561 C CA . ASP A 1 70 ? -1.441 -2.174 -7.324 1.00 97.00 70 ASP A CA 1
ATOM 562 C C . ASP A 1 70 ? -1.964 -0.756 -6.950 1.00 97.00 70 ASP A C 1
ATOM 564 O O . ASP A 1 70 ? -2.470 -0.556 -5.840 1.00 97.00 70 ASP A O 1
ATOM 568 N N . VAL A 1 71 ? -1.920 0.215 -7.880 1.00 98.06 71 VAL A N 1
ATOM 569 C CA . VAL A 1 71 ? -2.486 1.573 -7.701 1.00 98.06 71 VAL A CA 1
ATOM 570 C C . VAL A 1 71 ? -4.006 1.531 -7.533 1.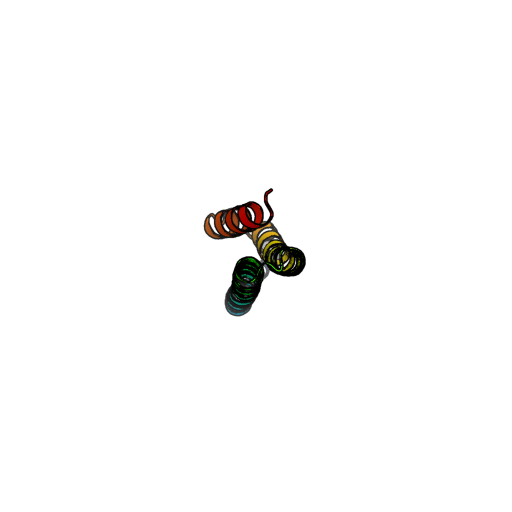00 98.06 71 VAL A C 1
ATOM 572 O O . VAL A 1 71 ? -4.522 2.036 -6.538 1.00 98.06 71 VAL A O 1
ATOM 575 N N . GLU A 1 72 ? -4.725 0.893 -8.457 1.00 98.19 72 GLU A N 1
ATOM 576 C CA . GLU A 1 72 ? -6.194 0.813 -8.426 1.00 98.19 72 GLU A CA 1
ATOM 577 C C . GLU A 1 72 ? -6.706 0.075 -7.183 1.00 98.19 72 GLU A C 1
ATOM 579 O O . GLU A 1 72 ? -7.710 0.452 -6.577 1.00 98.19 72 GLU A O 1
ATOM 584 N N . HIS A 1 73 ? -5.996 -0.971 -6.753 1.00 97.69 73 HIS A N 1
ATOM 585 C CA . HIS A 1 73 ? -6.316 -1.670 -5.515 1.00 97.69 73 HIS A CA 1
ATOM 586 C C . HIS A 1 73 ? -6.195 -0.753 -4.293 1.00 97.69 73 HIS A C 1
ATOM 588 O O . HIS A 1 73 ? -7.038 -0.820 -3.397 1.00 97.69 73 HIS A O 1
ATOM 594 N N . THR A 1 74 ? -5.162 0.091 -4.265 1.00 98.38 74 THR A N 1
ATOM 595 C CA . THR A 1 74 ? -4.911 1.023 -3.161 1.00 98.38 74 THR A CA 1
ATOM 596 C C . THR A 1 74 ? -5.931 2.167 -3.158 1.00 98.38 74 THR A C 1
ATOM 598 O O . THR A 1 74 ? -6.489 2.472 -2.108 1.00 98.38 74 THR A O 1
ATOM 601 N N . ARG A 1 75 ? -6.276 2.730 -4.324 1.00 98.31 75 ARG A N 1
ATOM 602 C CA . ARG A 1 75 ? -7.329 3.758 -4.460 1.00 98.31 75 ARG A CA 1
ATOM 603 C C . ARG A 1 75 ? -8.697 3.278 -3.990 1.00 98.31 75 ARG A C 1
ATOM 605 O O . ARG A 1 75 ? -9.347 3.952 -3.198 1.00 98.31 75 ARG A O 1
ATOM 612 N N . ARG A 1 76 ? -9.062 2.034 -4.319 1.00 98.06 76 ARG A N 1
ATOM 613 C CA . ARG A 1 76 ? -10.3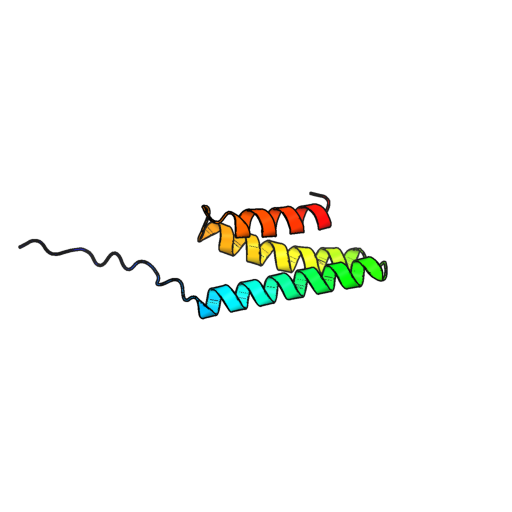01 1.421 -3.816 1.00 98.06 76 ARG A CA 1
ATOM 614 C C . ARG A 1 76 ? -10.369 1.374 -2.288 1.00 98.06 76 ARG A C 1
ATOM 616 O O . ARG A 1 76 ? -11.464 1.444 -1.739 1.00 98.06 76 ARG A O 1
ATOM 623 N N . ARG A 1 77 ? -9.234 1.207 -1.597 1.00 97.00 77 ARG A N 1
ATOM 624 C CA . ARG A 1 77 ? -9.191 1.260 -0.125 1.00 97.00 77 ARG A CA 1
ATOM 625 C C . ARG A 1 77 ? -9.415 2.676 0.401 1.00 97.00 77 ARG A C 1
ATOM 627 O O . ARG A 1 77 ? -10.134 2.833 1.377 1.00 97.00 77 ARG A O 1
ATOM 634 N N . LEU A 1 78 ? -8.858 3.676 -0.282 1.00 97.19 78 LEU A N 1
ATOM 635 C CA . LEU A 1 78 ? -9.067 5.098 0.012 1.00 97.19 78 LEU A CA 1
ATOM 636 C C . LEU A 1 78 ? -10.479 5.593 -0.351 1.00 97.19 78 LEU A C 1
ATOM 638 O O . LEU A 1 78 ? -10.903 6.632 0.143 1.00 97.19 78 LEU A O 1
ATOM 642 N N . GLY A 1 79 ? -11.219 4.845 -1.174 1.00 94.81 79 GLY A N 1
ATOM 643 C CA . GLY A 1 79 ? -12.545 5.239 -1.656 1.00 94.81 79 GLY A CA 1
ATOM 644 C C . GLY A 1 79 ? -12.511 6.177 -2.868 1.00 94.81 79 GLY A C 1
ATOM 645 O O . GLY A 1 79 ? -13.491 6.879 -3.110 1.00 94.81 79 GLY A O 1
ATOM 646 N N . GLU A 1 80 ? -11.398 6.180 -3.606 1.00 91.62 80 GLU A N 1
ATOM 647 C CA . GLU A 1 80 ? -11.165 6.919 -4.859 1.00 91.62 80 GLU A CA 1
ATOM 648 C C . GLU A 1 80 ? -11.437 6.036 -6.086 1.00 91.62 80 GLU A C 1
ATOM 650 O O . GLU A 1 80 ? -12.015 6.559 -7.066 1.00 91.62 80 GLU A O 1
#

Solvent-accessible surface area (backbone atoms only — not comparable to full-atom values): 4493 Å² total; per-residue (Å²): 141,89,83,80,80,84,78,74,68,79,77,77,53,64,68,59,54,51,51,52,49,53,50,23,52,50,28,38,51,51,11,59,48,30,44,73,73,65,40,52,70,61,11,47,55,26,29,50,57,14,36,55,49,34,50,57,49,26,73,77,40,73,83,41,61,67,40,53,50,55,36,54,58,40,34,58,75,70,73,106

Foldseek 3Di:
DDDDDPPPPPPPPVVVVVVLLVQLVVLQVQLVVCVVVVNNVSSLVSLVSSLVSLVVVCVVPVPDPVSVVSNVVSVVSVVD

Secondary structure (DSSP, 8-state):
-------------HHHHHHHHHHHHHHHHHHHHHHHHT-HHHHHHHHHHHHHHHHHHHHH-TT-HHHHHHHHHHHHHHT-

Mean predicted aligned error: 7.55 Å

pLDDT: mean 87.79, std 17.8, range [41.66, 98.81]

Sequence (80 aa):
MRRVGRSGFPAKNPDSESLQRGLAISWLKLGDLEDRFGEKEKAEDYWRQALAIFEARLAINPLSVQLREDVEHTRRRLGE